Protein AF-B9WPV9-F1 (afdb_monomer_lite)

Organism: Macaca fascicularis (NCBI:txid9541)

InterPro domains:
  IPR001039 MHC class I alpha chain, alpha1 alpha2 domains [PR01638] (21-37)
  IPR001039 MHC class I alpha chain, alpha1 alpha2 domains [PR01638] (42-59)
  IPR011161 MHC class I-like antigen recognition-like [PF00129] (1-71)
  IPR011162 MHC classes I/II-like antigen recognition protein [SSF54452] (2-71)
  IPR037055 MHC class I-like antigen recognition-like superfamily [G3DSA:3.30.500.10] (1-72)
  IPR050208 Antigen-presenting and immune regulatory MHC class I-related [PTHR16675] (2-72)

Radius of gyration: 14.69 Å; chains: 1; bounding box: 33×24×41 Å

pLDDT: mean 95.79, std 4.03, range [70.0, 98.5]

Sequence (72 aa):
AQTDRADLGTALRYYNQSEGGSHTLQKMCGCDLGPDGRLLRGYYQSAYDGKDYITLNEDLRSWTAAGEAAQN

Foldseek 3Di:
DVVVVVVVVLLCVLVVHDPPDDKDKDWDWDFDADPVRDTDFTWIWMDIRPHTAKTQDRVNPDIDGDDDSSVD

Secondary structure (DSSP, 8-state):
-HHHHHHHHHHHHHTT--TTS---EEEEEEEEE-TTS-EEEEEEEEEETTEEEEEE-TTSS-EEESSGGG--

Structure (mmCIF, N/CA/C/O backbone):
data_AF-B9WPV9-F1
#
_entry.id   AF-B9WPV9-F1
#
loop_
_atom_site.group_PDB
_atom_site.id
_atom_site.type_symbol
_atom_site.label_atom_id
_atom_site.label_alt_id
_atom_site.label_comp_id
_atom_site.label_asym_id
_atom_site.label_entity_id
_atom_site.label_seq_id
_atom_site.pdbx_PDB_ins_code
_atom_site.Cartn_x
_atom_site.Cartn_y
_atom_site.Cartn_z
_atom_site.occupancy
_atom_site.B_iso_or_equiv
_atom_site.auth_seq_id
_atom_site.auth_comp_id
_atom_site.auth_asym_id
_atom_site.auth_atom_id
_atom_site.pdbx_PDB_model_num
ATOM 1 N N . ALA A 1 1 ? -7.007 -12.728 3.895 1.00 70.00 1 ALA A N 1
ATOM 2 C CA . ALA A 1 1 ? -8.285 -12.874 4.626 1.00 70.00 1 ALA A CA 1
ATOM 3 C C . ALA A 1 1 ? -8.123 -12.720 6.142 1.00 70.00 1 ALA A C 1
ATOM 5 O O . ALA A 1 1 ? -8.661 -11.766 6.684 1.00 70.00 1 ALA A O 1
ATOM 6 N N . GLN A 1 2 ? -7.399 -13.608 6.845 1.00 91.69 2 GLN A N 1
ATOM 7 C CA . GLN A 1 2 ? -7.192 -13.462 8.303 1.00 91.69 2 GLN A CA 1
ATOM 8 C C . GLN A 1 2 ? -6.374 -12.211 8.657 1.00 91.69 2 GLN A C 1
ATOM 10 O O . GLN A 1 2 ? -6.784 -11.447 9.524 1.00 91.69 2 GLN A O 1
ATOM 15 N N . THR A 1 3 ? -5.283 -11.957 7.927 1.00 94.50 3 THR A N 1
ATOM 16 C CA . THR A 1 3 ? -4.482 -10.733 8.080 1.00 94.50 3 THR A CA 1
ATOM 17 C C . THR A 1 3 ? -5.323 -9.485 7.843 1.00 94.50 3 THR A C 1
ATOM 19 O O . THR A 1 3 ? -5.376 -8.632 8.709 1.00 94.50 3 THR A O 1
ATOM 22 N N . ASP A 1 4 ? -6.092 -9.426 6.751 1.00 94.06 4 ASP A N 1
ATOM 23 C CA . ASP A 1 4 ? -6.917 -8.249 6.434 1.00 94.06 4 ASP A CA 1
ATOM 24 C C . ASP A 1 4 ? -7.982 -7.960 7.507 1.00 94.06 4 ASP A C 1
ATOM 26 O O . ASP A 1 4 ? -8.285 -6.805 7.790 1.00 94.06 4 ASP A O 1
ATOM 30 N N . ARG A 1 5 ? -8.528 -9.002 8.153 1.00 95.19 5 ARG A N 1
ATOM 31 C CA . ARG A 1 5 ? -9.455 -8.841 9.283 1.00 95.19 5 ARG A CA 1
ATOM 32 C C . ARG A 1 5 ? -8.757 -8.264 10.519 1.00 95.19 5 ARG A C 1
ATOM 34 O O . ARG A 1 5 ? -9.343 -7.430 11.204 1.00 95.19 5 ARG A O 1
ATOM 41 N N . ALA A 1 6 ? -7.537 -8.713 10.813 1.00 96.00 6 ALA A N 1
ATOM 42 C CA . ALA A 1 6 ? -6.737 -8.163 11.905 1.00 96.00 6 ALA A CA 1
ATOM 43 C C . ALA A 1 6 ? -6.306 -6.716 11.609 1.00 96.00 6 ALA A C 1
ATOM 45 O O . ALA A 1 6 ? -6.417 -5.858 12.484 1.00 96.00 6 ALA A O 1
ATOM 46 N N . ASP A 1 7 ? -5.899 -6.438 10.369 1.00 95.56 7 ASP A N 1
ATOM 47 C CA . ASP A 1 7 ? -5.520 -5.108 9.888 1.00 95.56 7 ASP A CA 1
ATOM 48 C C . ASP A 1 7 ? -6.688 -4.122 10.040 1.00 95.56 7 ASP A C 1
ATOM 50 O O . ASP A 1 7 ? -6.493 -3.035 10.575 1.00 95.56 7 ASP A O 1
ATOM 54 N N . LEU A 1 8 ? -7.917 -4.517 9.671 1.00 95.94 8 LEU A N 1
ATOM 55 C CA . LEU A 1 8 ? -9.124 -3.705 9.887 1.00 95.94 8 LEU A CA 1
ATOM 56 C C . LEU A 1 8 ? -9.333 -3.355 11.368 1.00 95.94 8 LEU A C 1
ATOM 58 O O . LEU A 1 8 ? -9.611 -2.204 11.693 1.00 95.94 8 LEU A O 1
ATOM 62 N N . GLY A 1 9 ? -9.160 -4.318 12.278 1.00 95.62 9 GLY A N 1
ATOM 63 C CA . GLY A 1 9 ? -9.263 -4.064 13.720 1.00 95.62 9 GLY A CA 1
ATOM 64 C C . GLY A 1 9 ? -8.155 -3.149 14.258 1.00 95.62 9 GLY A C 1
ATOM 65 O O . GLY A 1 9 ? -8.363 -2.397 15.209 1.00 95.62 9 GLY A O 1
ATOM 66 N N . THR A 1 10 ? -6.967 -3.180 13.657 1.00 95.81 10 THR A N 1
ATOM 67 C CA . THR A 1 10 ? -5.869 -2.266 13.998 1.00 95.81 10 THR A CA 1
ATOM 68 C C . THR A 1 10 ? -6.118 -0.860 13.459 1.00 95.81 10 THR A C 1
ATOM 70 O O . THR A 1 10 ? -6.032 0.089 14.234 1.00 95.81 10 THR A O 1
ATOM 73 N N . ALA A 1 11 ? -6.521 -0.721 12.194 1.00 95.12 11 ALA A N 1
ATOM 74 C CA . ALA A 1 11 ? -6.862 0.567 11.592 1.00 95.12 11 ALA A CA 1
ATOM 75 C C . ALA A 1 11 ? -7.997 1.266 12.358 1.00 95.12 11 ALA A C 1
ATOM 77 O O . ALA A 1 11 ? -7.878 2.443 12.695 1.00 95.12 11 ALA A O 1
ATOM 78 N N . LEU A 1 12 ? -9.040 0.522 12.742 1.00 96.25 12 LEU A N 1
ATOM 79 C CA . LEU A 1 12 ? -10.138 1.029 13.568 1.00 96.25 12 LEU A CA 1
ATOM 80 C C . LEU A 1 12 ? -9.635 1.654 14.881 1.00 96.25 12 LEU A C 1
ATOM 82 O O . LEU A 1 12 ? -10.085 2.734 15.265 1.00 96.25 12 LEU A O 1
ATOM 86 N N . ARG A 1 13 ? -8.652 1.019 15.535 1.00 95.75 13 ARG A N 1
ATOM 87 C CA . ARG A 1 13 ? -8.014 1.553 16.750 1.00 95.75 13 ARG A CA 1
ATOM 88 C C . ARG A 1 13 ? -7.169 2.792 16.461 1.00 95.75 13 ARG A C 1
ATOM 90 O O . ARG A 1 13 ? -7.293 3.773 17.183 1.00 95.75 13 ARG A O 1
ATOM 97 N N . TYR A 1 14 ? -6.355 2.782 15.407 1.00 95.88 14 TYR A N 1
ATOM 98 C CA . TYR A 1 14 ? -5.497 3.920 15.049 1.00 95.88 14 TYR A CA 1
ATOM 99 C C . TYR A 1 14 ? -6.289 5.176 14.677 1.00 95.88 14 TYR A C 1
ATOM 101 O O . TYR A 1 14 ? -5.867 6.287 14.989 1.00 95.88 14 TYR A O 1
ATOM 109 N N . TYR A 1 15 ? -7.466 5.008 14.074 1.00 94.81 15 TYR A N 1
ATOM 110 C CA . TYR A 1 15 ? -8.374 6.109 13.760 1.00 94.81 15 TYR A CA 1
ATOM 111 C C . TYR A 1 15 ? -9.391 6.418 14.872 1.00 94.81 15 TYR A C 1
ATOM 113 O O . TYR A 1 15 ? -10.233 7.294 14.682 1.00 94.81 15 TYR A O 1
ATOM 121 N N . ASN A 1 16 ? -9.322 5.745 16.030 1.00 95.12 16 ASN A N 1
ATOM 122 C CA . ASN A 1 16 ? -10.268 5.888 17.147 1.00 95.12 16 ASN A CA 1
ATOM 123 C C . ASN A 1 16 ? -11.747 5.755 16.716 1.00 95.12 16 ASN A C 1
ATOM 125 O O . ASN A 1 16 ? -12.612 6.519 17.152 1.00 95.12 16 ASN A O 1
ATOM 129 N N . GLN A 1 17 ? -12.038 4.806 15.825 1.00 95.38 17 GLN A N 1
ATOM 130 C CA . GLN A 1 17 ? -13.374 4.573 15.272 1.00 95.38 17 GLN A CA 1
ATOM 131 C C . GLN A 1 17 ? -14.173 3.565 16.118 1.00 95.38 17 GLN A C 1
ATOM 133 O O . GLN A 1 17 ? -13.617 2.731 16.828 1.00 95.38 17 GLN A O 1
ATOM 138 N N . SER A 1 18 ? -15.505 3.641 16.050 1.00 94.06 18 SER A N 1
ATOM 139 C CA . SER A 1 18 ? -16.407 2.742 16.783 1.00 94.06 18 SER A CA 1
ATOM 140 C C . SER A 1 18 ? -16.537 1.369 16.116 1.00 94.06 18 SER A C 1
ATOM 142 O O . SER A 1 18 ? -16.699 1.299 14.902 1.00 94.06 18 SER A O 1
ATOM 144 N N . GLU A 1 19 ? -16.627 0.294 16.904 1.00 89.50 19 GLU A N 1
ATOM 145 C CA . GLU A 1 19 ? -16.683 -1.097 16.408 1.00 89.50 19 GLU A CA 1
ATOM 146 C C . GLU A 1 19 ? -17.909 -1.443 15.540 1.00 89.50 19 GLU A C 1
ATOM 148 O O . GLU A 1 19 ? -17.872 -2.404 14.778 1.00 89.50 19 GLU A O 1
ATOM 153 N N . GLY A 1 20 ? -19.003 -0.682 15.644 1.00 91.31 20 GLY A N 1
ATOM 154 C CA . GLY A 1 20 ? -20.239 -0.938 14.892 1.00 91.31 20 GLY A CA 1
ATOM 155 C C . GLY A 1 20 ? -20.242 -0.418 13.449 1.00 91.31 20 GLY A C 1
ATOM 156 O O . GLY A 1 20 ? -21.237 -0.599 12.747 1.00 91.31 20 GLY A O 1
ATOM 157 N N . GLY A 1 21 ? -19.177 0.265 13.016 1.00 93.50 21 GLY A N 1
ATOM 158 C CA . GLY A 1 21 ? -19.048 0.812 11.665 1.00 93.50 21 GLY A CA 1
ATOM 159 C C . GLY A 1 21 ? -18.652 -0.243 10.629 1.00 93.50 21 GLY A C 1
ATOM 160 O O . GLY A 1 21 ? -17.917 -1.183 10.924 1.00 93.50 21 GLY A O 1
ATOM 161 N N . SER A 1 22 ? -19.117 -0.076 9.388 1.00 95.62 22 SER A N 1
ATOM 162 C CA . SER A 1 22 ? -18.586 -0.831 8.249 1.00 95.62 22 SER A CA 1
ATOM 163 C C . SER A 1 22 ? -17.375 -0.100 7.686 1.00 95.62 22 SER A C 1
ATOM 165 O O . SER A 1 22 ? -17.491 1.065 7.314 1.00 95.62 22 SER A O 1
ATOM 167 N N . HIS A 1 23 ? -16.255 -0.808 7.565 1.00 96.81 23 HIS A N 1
ATOM 168 C CA . HIS A 1 23 ? -14.991 -0.265 7.072 1.00 96.81 23 HIS A CA 1
ATOM 169 C C . HIS A 1 23 ? -14.454 -1.084 5.904 1.00 96.81 23 HIS A C 1
ATOM 171 O O . HIS A 1 23 ? -14.751 -2.275 5.772 1.00 96.81 23 HIS A O 1
ATOM 177 N N . THR A 1 24 ? -13.654 -0.445 5.055 1.00 97.50 24 THR A N 1
ATOM 178 C CA . THR A 1 24 ? -13.076 -1.076 3.865 1.00 97.50 24 THR A CA 1
ATOM 179 C C . THR A 1 24 ? -11.560 -0.973 3.891 1.00 97.50 24 THR A C 1
ATOM 181 O O . THR A 1 24 ? -11.009 0.112 4.035 1.00 97.50 24 THR A O 1
ATOM 184 N N . LEU A 1 25 ? -10.885 -2.100 3.673 1.00 96.88 25 LEU A N 1
ATOM 185 C CA . LEU A 1 25 ? -9.455 -2.150 3.390 1.00 96.88 25 LEU A CA 1
ATOM 186 C C . LEU A 1 25 ? -9.265 -2.634 1.953 1.00 96.88 25 LEU A C 1
ATOM 188 O O . LEU A 1 25 ? -9.760 -3.699 1.581 1.00 96.88 25 LEU A O 1
ATOM 192 N N . GLN A 1 26 ? -8.550 -1.859 1.146 1.00 97.94 26 GLN A N 1
ATOM 193 C CA . GLN A 1 26 ? -8.242 -2.183 -0.245 1.00 97.94 26 GLN A CA 1
ATOM 194 C C . GLN A 1 26 ? -6.731 -2.324 -0.389 1.00 97.94 26 GLN A C 1
ATOM 196 O O . GLN A 1 26 ? -5.983 -1.518 0.157 1.00 97.94 26 GLN A O 1
ATOM 201 N N . LYS A 1 27 ? -6.276 -3.336 -1.127 1.00 96.62 27 LYS A N 1
ATOM 202 C CA . LYS A 1 27 ? -4.858 -3.561 -1.428 1.00 96.62 27 LYS A CA 1
ATOM 203 C C . LYS A 1 27 ? -4.696 -3.698 -2.937 1.00 96.62 27 LYS A C 1
ATOM 205 O O . LYS A 1 27 ? -5.456 -4.425 -3.573 1.00 96.62 27 LYS A O 1
ATOM 210 N N . MET A 1 28 ? -3.709 -3.005 -3.491 1.00 97.44 28 MET A N 1
ATOM 211 C CA . MET A 1 28 ? -3.286 -3.138 -4.880 1.00 97.44 28 MET A CA 1
ATOM 212 C C . MET A 1 28 ? -1.818 -3.545 -4.889 1.00 97.44 28 MET A C 1
ATOM 214 O O . MET A 1 28 ? -0.989 -2.915 -4.234 1.00 97.44 28 MET A O 1
ATOM 218 N N . CYS A 1 29 ? -1.510 -4.618 -5.609 1.00 96.88 29 CYS A N 1
ATOM 219 C CA . CYS A 1 29 ? -0.151 -5.076 -5.839 1.00 96.88 29 CYS A CA 1
ATOM 220 C C . CYS A 1 29 ? 0.021 -5.484 -7.303 1.00 96.88 29 CYS A C 1
ATOM 222 O O . CYS A 1 29 ? -0.919 -5.958 -7.943 1.00 96.88 29 CYS A O 1
ATOM 224 N N . GLY A 1 30 ? 1.224 -5.295 -7.836 1.00 98.12 30 GLY A N 1
ATOM 225 C CA . GLY A 1 30 ? 1.508 -5.621 -9.228 1.00 98.12 30 GLY A CA 1
ATOM 226 C C . GLY A 1 30 ? 2.897 -5.188 -9.665 1.00 98.12 30 GLY A C 1
ATOM 227 O O . GLY A 1 30 ? 3.676 -4.642 -8.881 1.00 98.12 30 GLY A O 1
ATOM 228 N N . CYS A 1 31 ? 3.204 -5.433 -10.933 1.00 98.31 31 CYS A N 1
ATOM 229 C CA . CYS A 1 31 ? 4.417 -4.937 -11.561 1.00 98.31 31 CYS A CA 1
ATOM 230 C C . CYS A 1 31 ? 4.224 -4.754 -13.065 1.00 98.31 31 CYS A C 1
ATOM 232 O O . CYS A 1 31 ? 3.464 -5.495 -13.688 1.00 98.31 31 CYS A O 1
ATOM 234 N N . ASP A 1 32 ? 4.965 -3.803 -13.624 1.00 98.31 32 ASP A N 1
ATOM 235 C CA . ASP A 1 32 ? 5.107 -3.626 -15.063 1.00 98.31 32 ASP A CA 1
ATOM 236 C C . ASP A 1 32 ? 6.442 -4.215 -15.511 1.00 98.31 32 ASP A C 1
ATOM 238 O O . ASP A 1 32 ? 7.493 -3.941 -14.915 1.00 98.31 32 ASP A O 1
ATOM 242 N N . LEU A 1 33 ? 6.401 -5.009 -16.579 1.00 98.19 33 LEU A N 1
ATOM 243 C CA . LEU A 1 33 ? 7.583 -5.585 -17.212 1.00 98.19 33 LEU A CA 1
ATOM 244 C C . LEU A 1 33 ? 7.806 -4.956 -18.587 1.00 98.19 33 LEU A C 1
ATOM 246 O O . LEU A 1 33 ? 6.858 -4.692 -19.328 1.00 98.19 33 LEU A O 1
ATOM 250 N N . GLY A 1 34 ? 9.071 -4.737 -18.931 1.00 97.94 34 GLY A N 1
ATOM 251 C CA . GLY A 1 34 ? 9.469 -4.282 -20.256 1.00 97.94 34 GLY A CA 1
ATOM 252 C C . GLY A 1 34 ? 9.359 -5.388 -21.312 1.00 97.94 34 GLY A C 1
ATOM 253 O O . GLY A 1 34 ? 9.158 -6.557 -20.977 1.00 97.94 34 GLY A O 1
ATOM 254 N N . PRO A 1 35 ? 9.546 -5.053 -22.602 1.00 98.12 35 PRO A N 1
ATOM 255 C CA . PRO A 1 35 ? 9.546 -6.038 -23.689 1.00 98.12 35 PRO A CA 1
ATOM 256 C C . PRO A 1 35 ? 10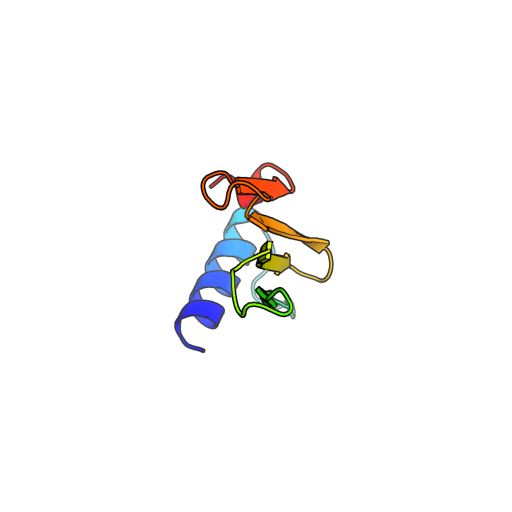.600 -7.145 -23.534 1.00 98.12 35 PRO A C 1
ATOM 258 O O . PRO A 1 35 ? 10.440 -8.232 -24.080 1.00 98.12 35 PRO A O 1
ATOM 261 N N . ASP A 1 36 ? 11.674 -6.877 -22.789 1.00 97.81 36 ASP A N 1
ATOM 262 C CA . ASP A 1 36 ? 12.735 -7.830 -22.448 1.00 97.81 36 ASP A CA 1
ATOM 263 C C . ASP A 1 36 ? 12.433 -8.651 -21.178 1.00 97.81 36 ASP A C 1
ATOM 265 O O . ASP A 1 36 ? 13.279 -9.416 -20.712 1.00 97.81 36 ASP A O 1
ATOM 269 N N . GLY A 1 37 ? 11.236 -8.491 -20.606 1.00 97.56 37 GLY A N 1
ATOM 270 C CA . GLY A 1 37 ? 10.785 -9.169 -19.395 1.00 97.56 37 GLY A CA 1
ATOM 271 C C . GLY A 1 37 ? 11.389 -8.619 -18.103 1.00 97.56 37 GLY A C 1
ATOM 272 O O . GLY A 1 37 ? 11.174 -9.205 -17.041 1.00 97.56 37 GLY A O 1
ATOM 273 N N . ARG A 1 38 ? 12.150 -7.517 -18.152 1.00 98.06 38 ARG A N 1
ATOM 274 C CA . ARG A 1 38 ? 12.743 -6.920 -16.950 1.00 98.06 38 ARG A CA 1
ATOM 275 C C . ARG A 1 38 ? 11.747 -6.037 -16.214 1.00 98.06 38 ARG A C 1
ATOM 277 O O . ARG A 1 38 ? 10.908 -5.380 -16.826 1.00 98.06 38 ARG A O 1
ATOM 284 N N . LEU A 1 39 ? 11.874 -6.011 -14.889 1.00 97.31 39 LEU A N 1
ATOM 285 C CA . LEU A 1 39 ? 11.058 -5.170 -14.021 1.00 97.31 39 LEU A CA 1
ATOM 286 C C . LEU A 1 39 ? 11.289 -3.692 -14.339 1.00 97.31 39 LEU A C 1
ATOM 288 O O . LEU A 1 39 ? 12.417 -3.209 -14.238 1.00 97.31 39 LEU A O 1
ATOM 292 N N . LEU A 1 40 ? 10.210 -2.986 -14.671 1.00 96.81 40 LEU A N 1
ATOM 293 C CA . LEU A 1 40 ? 10.211 -1.534 -14.834 1.00 96.81 40 LEU A CA 1
ATOM 294 C C . LEU A 1 40 ? 9.700 -0.839 -13.580 1.00 96.81 40 LEU A C 1
ATOM 296 O O . LEU A 1 40 ? 10.283 0.147 -13.139 1.00 96.81 40 LEU A O 1
ATOM 300 N N . ARG A 1 41 ? 8.612 -1.357 -13.002 1.00 97.12 41 ARG A N 1
ATOM 301 C CA . ARG A 1 41 ? 7.967 -0.750 -11.840 1.00 97.12 41 ARG A CA 1
ATOM 302 C C . ARG A 1 41 ? 7.256 -1.794 -11.002 1.00 97.12 41 ARG A C 1
ATOM 304 O O . ARG A 1 41 ? 6.575 -2.660 -11.541 1.00 97.12 41 ARG A O 1
ATOM 311 N N . GLY A 1 42 ? 7.419 -1.703 -9.688 1.00 98.25 42 GLY A N 1
ATOM 312 C CA . GLY A 1 42 ? 6.647 -2.469 -8.717 1.00 98.25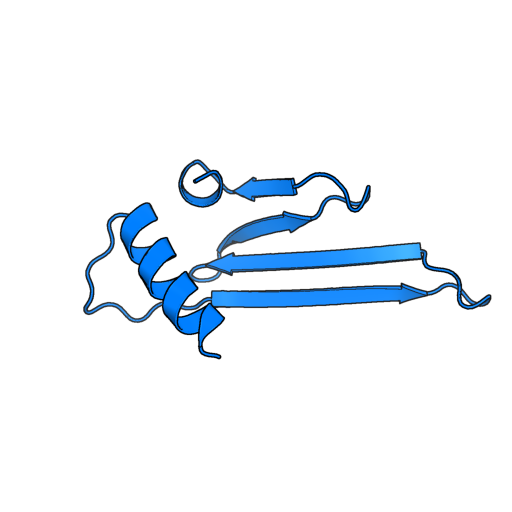 42 GLY A CA 1
ATOM 313 C C . GLY A 1 42 ? 5.596 -1.588 -8.057 1.00 98.25 42 GLY A C 1
ATOM 314 O O . GLY A 1 42 ? 5.805 -0.388 -7.878 1.00 98.25 42 GLY A O 1
ATOM 315 N N . TYR A 1 43 ? 4.479 -2.198 -7.684 1.00 98.31 43 TYR A N 1
ATOM 316 C CA . TYR A 1 43 ? 3.391 -1.532 -6.991 1.00 98.31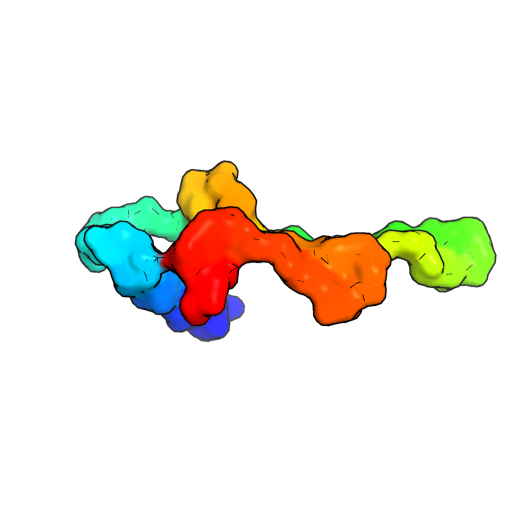 43 TYR A CA 1
ATOM 317 C C . TYR A 1 43 ? 3.016 -2.323 -5.752 1.00 98.31 43 TYR A C 1
ATOM 319 O O . TYR A 1 43 ? 2.785 -3.534 -5.804 1.00 98.31 43 TYR A O 1
ATOM 327 N N . TYR A 1 44 ? 2.898 -1.604 -4.648 1.00 98.00 44 TYR A N 1
ATOM 328 C CA . TYR A 1 44 ? 2.161 -2.054 -3.488 1.00 98.00 44 TYR A CA 1
ATOM 329 C C . TYR A 1 44 ? 1.569 -0.821 -2.820 1.00 98.00 44 TYR A C 1
ATOM 331 O O . TYR A 1 44 ? 2.296 0.087 -2.425 1.00 98.00 44 TYR A O 1
ATOM 339 N N . GLN A 1 45 ? 0.253 -0.782 -2.690 1.00 98.12 45 GLN A N 1
ATOM 340 C CA . GLN A 1 45 ? -0.432 0.288 -1.981 1.00 98.12 45 GLN A CA 1
ATOM 341 C C . GLN A 1 45 ? -1.695 -0.239 -1.325 1.00 98.12 45 GLN A C 1
ATOM 343 O O . GLN A 1 45 ? -2.296 -1.221 -1.773 1.00 98.12 45 GLN A O 1
ATOM 348 N N . SER A 1 46 ? -2.107 0.435 -0.262 1.00 97.62 46 SER A N 1
ATOM 349 C CA . SER A 1 46 ? -3.366 0.151 0.406 1.00 97.62 46 SER A CA 1
ATOM 350 C C . SER A 1 46 ? -4.139 1.422 0.701 1.00 97.62 46 SER A C 1
ATOM 35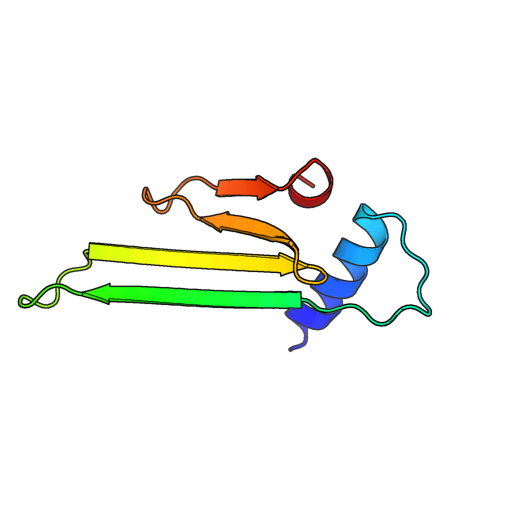2 O O . SER A 1 46 ? -3.555 2.495 0.864 1.00 97.62 46 SER A O 1
ATOM 354 N N . ALA A 1 47 ? -5.455 1.268 0.770 1.00 98.19 47 ALA A N 1
ATOM 355 C CA . ALA A 1 47 ? -6.389 2.320 1.114 1.00 98.19 47 ALA A CA 1
ATOM 356 C C . ALA A 1 47 ? -7.333 1.841 2.219 1.00 98.19 47 ALA A C 1
ATOM 358 O O . ALA A 1 47 ? -7.750 0.678 2.230 1.00 98.19 47 ALA A O 1
ATOM 359 N N . TYR A 1 48 ? -7.675 2.752 3.123 1.00 97.81 48 TYR A N 1
ATOM 360 C CA . TYR A 1 48 ? -8.632 2.544 4.200 1.00 97.81 48 TYR A CA 1
ATOM 361 C C . TYR A 1 48 ? -9.807 3.506 4.017 1.00 97.81 48 TYR A C 1
ATOM 363 O O . TYR A 1 48 ? -9.611 4.709 3.839 1.00 97.81 48 TYR A O 1
ATOM 371 N N . ASP A 1 49 ? -11.027 2.970 3.985 1.00 97.31 49 ASP A N 1
ATOM 372 C CA . ASP A 1 49 ? -12.265 3.714 3.711 1.00 97.31 49 ASP A CA 1
ATOM 373 C C . ASP A 1 49 ? -12.177 4.608 2.454 1.00 97.31 49 ASP A C 1
ATOM 375 O O . ASP A 1 49 ? -12.659 5.742 2.418 1.00 97.31 49 ASP A O 1
ATOM 379 N N . GLY A 1 50 ? -11.532 4.086 1.402 1.00 96.88 50 GLY A N 1
ATOM 380 C CA . GLY A 1 50 ? -11.381 4.750 0.102 1.00 96.88 50 GLY A CA 1
ATOM 381 C C . GLY A 1 50 ? -10.322 5.855 0.049 1.00 96.88 50 GLY A C 1
ATOM 382 O O . GLY A 1 50 ? -10.203 6.523 -0.977 1.00 96.88 50 GLY A O 1
ATOM 383 N N . LYS A 1 51 ? -9.551 6.060 1.123 1.00 97.19 51 LYS A N 1
ATOM 384 C CA . LYS A 1 51 ? -8.428 7.006 1.168 1.00 97.19 51 LYS A CA 1
ATOM 385 C C . LYS A 1 51 ? -7.110 6.253 1.198 1.00 97.19 51 LYS A C 1
ATOM 387 O O . LYS A 1 51 ? -7.020 5.225 1.867 1.00 97.19 51 LYS A O 1
ATOM 392 N N . ASP A 1 52 ? -6.099 6.780 0.514 1.00 97.44 52 ASP A N 1
ATOM 393 C CA . ASP A 1 52 ? -4.745 6.230 0.583 1.00 97.44 52 ASP A CA 1
ATOM 394 C C . ASP A 1 52 ? -4.317 6.081 2.044 1.00 97.44 52 ASP A C 1
ATOM 396 O O . ASP A 1 52 ? -4.576 6.960 2.867 1.00 97.44 52 ASP A O 1
ATOM 400 N N . TYR A 1 53 ? -3.706 4.941 2.357 1.00 97.50 53 TYR A N 1
ATOM 401 C CA . TYR A 1 53 ? -3.236 4.609 3.696 1.00 97.50 53 TYR A CA 1
ATOM 402 C C . TYR A 1 53 ? -1.714 4.484 3.702 1.00 97.50 53 TYR A C 1
ATOM 404 O O . TYR A 1 53 ? -1.033 5.241 4.386 1.00 97.50 53 TYR A O 1
ATOM 412 N N . ILE A 1 54 ? -1.155 3.592 2.882 1.00 97.81 54 ILE A N 1
ATOM 413 C CA . ILE A 1 54 ? 0.298 3.475 2.720 1.00 97.81 54 ILE A CA 1
ATOM 414 C C . ILE A 1 54 ? 0.649 3.003 1.311 1.00 97.81 54 ILE A C 1
ATOM 416 O O . ILE A 1 54 ? -0.022 2.124 0.760 1.00 97.81 54 ILE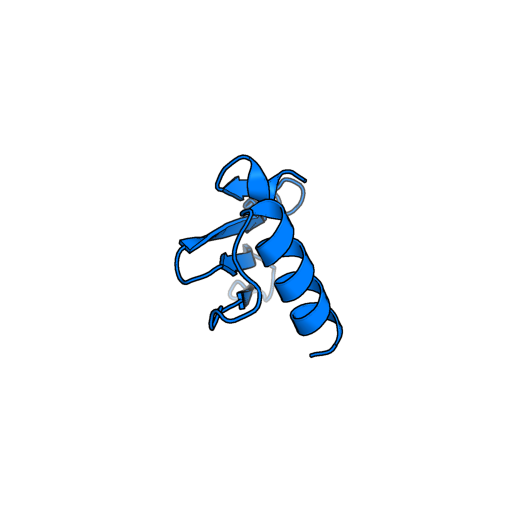 A O 1
ATOM 420 N N . THR A 1 55 ? 1.723 3.564 0.758 1.00 98.50 55 THR A N 1
ATOM 421 C CA . THR A 1 55 ? 2.207 3.287 -0.598 1.00 98.50 55 THR A CA 1
ATOM 422 C C . THR A 1 55 ? 3.700 2.984 -0.577 1.00 98.50 55 THR A C 1
ATOM 424 O O . THR A 1 55 ? 4.480 3.703 0.047 1.00 98.50 55 THR A O 1
ATOM 427 N N . LEU A 1 56 ? 4.102 1.916 -1.262 1.00 98.50 56 LEU A N 1
ATOM 428 C CA . LEU A 1 56 ? 5.499 1.596 -1.530 1.00 98.50 56 LEU A CA 1
ATOM 429 C C . LEU A 1 56 ? 6.032 2.559 -2.595 1.00 98.50 56 LEU A C 1
ATOM 431 O O . LEU A 1 56 ? 5.448 2.680 -3.674 1.00 98.50 56 LEU A O 1
ATOM 435 N N . ASN A 1 57 ? 7.133 3.241 -2.294 1.00 98.19 57 ASN A N 1
ATOM 436 C CA . ASN A 1 57 ? 7.751 4.174 -3.227 1.00 98.19 57 ASN A CA 1
ATOM 437 C C . ASN A 1 57 ? 8.413 3.432 -4.396 1.00 98.19 57 AS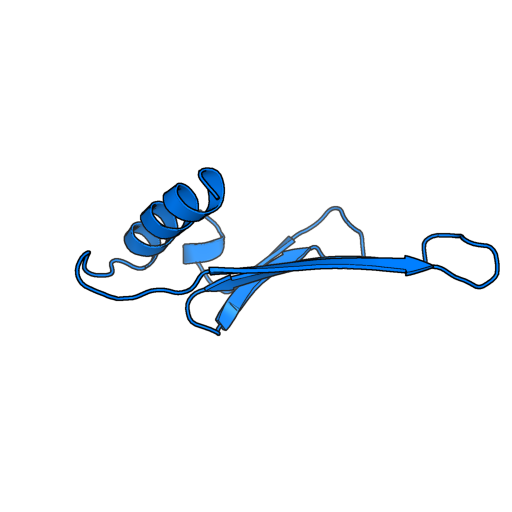N A C 1
ATOM 439 O O . ASN A 1 57 ? 8.693 2.235 -4.329 1.00 98.19 57 ASN A O 1
ATOM 443 N N . GLU A 1 58 ? 8.695 4.159 -5.479 1.00 96.38 58 GLU A N 1
ATOM 444 C CA . GLU A 1 58 ? 9.264 3.581 -6.708 1.00 96.38 58 GLU A CA 1
ATOM 445 C C . GLU A 1 58 ? 10.645 2.934 -6.501 1.00 96.38 58 GLU A C 1
ATOM 447 O O . GLU A 1 58 ? 11.046 2.076 -7.283 1.00 96.38 58 GLU A O 1
ATOM 452 N N . ASP A 1 59 ? 11.353 3.291 -5.425 1.00 97.31 59 ASP A N 1
ATOM 453 C CA . ASP A 1 59 ? 12.616 2.659 -5.026 1.00 97.31 59 ASP A CA 1
ATOM 454 C C . ASP A 1 59 ? 12.448 1.234 -4.457 1.00 97.31 59 ASP A C 1
ATOM 456 O O . ASP A 1 59 ? 13.444 0.537 -4.239 1.00 97.31 59 ASP A O 1
ATOM 460 N N . LEU A 1 60 ? 11.200 0.808 -4.216 1.00 97.00 60 LEU A N 1
ATOM 461 C CA . LEU A 1 60 ? 10.784 -0.469 -3.629 1.00 97.00 60 LEU A CA 1
ATOM 462 C C . LEU A 1 60 ? 11.377 -0.751 -2.241 1.00 97.00 60 LEU A C 1
ATOM 464 O O . LEU A 1 60 ? 11.480 -1.906 -1.822 1.00 97.00 60 LEU A O 1
ATOM 468 N N . ARG A 1 61 ? 11.804 0.295 -1.531 1.00 97.19 61 ARG A N 1
ATOM 469 C CA . ARG A 1 61 ? 12.525 0.198 -0.251 1.00 97.19 61 ARG A CA 1
ATOM 470 C C . ARG A 1 61 ? 12.021 1.174 0.795 1.00 97.19 61 ARG A C 1
ATOM 472 O O . ARG A 1 61 ? 12.224 0.931 1.982 1.00 97.19 61 ARG A O 1
ATOM 479 N N . SER A 1 62 ? 11.386 2.257 0.372 1.00 98.00 62 SER A N 1
ATOM 480 C CA . SER A 1 62 ? 10.787 3.240 1.258 1.00 98.00 62 SER A CA 1
ATOM 481 C C . SER A 1 62 ? 9.273 3.286 1.088 1.00 98.00 62 SER A C 1
ATOM 483 O O . SER A 1 62 ? 8.711 2.841 0.087 1.00 98.00 62 SER A O 1
ATOM 485 N N . TRP A 1 63 ? 8.608 3.807 2.110 1.00 98.38 63 TRP A N 1
ATOM 486 C CA . TRP A 1 63 ? 7.158 3.860 2.194 1.00 98.38 63 TRP A CA 1
ATOM 487 C C . TRP A 1 63 ? 6.707 5.297 2.406 1.00 98.38 63 TRP A C 1
ATOM 489 O O . TRP A 1 63 ? 7.347 6.051 3.140 1.00 98.38 63 TRP A O 1
ATOM 499 N N . THR A 1 64 ? 5.586 5.653 1.790 1.00 98.12 64 THR A N 1
ATOM 500 C CA . THR A 1 64 ? 4.855 6.887 2.070 1.00 98.12 64 THR A CA 1
ATOM 501 C C . THR A 1 64 ? 3.583 6.537 2.833 1.00 98.12 64 THR A C 1
ATOM 503 O O . THR A 1 64 ? 2.708 5.856 2.298 1.00 98.12 64 THR A O 1
ATOM 506 N N . ALA A 1 65 ? 3.488 6.993 4.082 1.00 97.69 65 ALA A N 1
ATOM 507 C CA . ALA A 1 65 ? 2.310 6.849 4.932 1.00 97.69 65 ALA A CA 1
ATOM 508 C C . ALA A 1 65 ? 1.379 8.065 4.788 1.00 97.69 65 ALA A C 1
ATOM 510 O O . ALA A 1 65 ? 1.827 9.214 4.794 1.00 97.69 65 ALA A O 1
ATOM 511 N N . ALA A 1 66 ? 0.075 7.822 4.680 1.00 95.06 66 ALA A N 1
ATOM 512 C CA . ALA A 1 66 ? -0.941 8.861 4.585 1.00 95.06 66 ALA A CA 1
ATOM 513 C C . ALA A 1 66 ? -1.445 9.256 5.984 1.00 95.06 66 ALA A C 1
ATOM 515 O O . ALA A 1 66 ? -2.458 8.768 6.488 1.00 95.06 66 ALA A O 1
ATOM 516 N N . GLY A 1 67 ? -0.717 10.179 6.611 1.00 92.69 67 GLY A N 1
ATOM 517 C CA . GLY A 1 67 ? -1.034 10.698 7.941 1.00 92.69 67 GLY A CA 1
ATOM 518 C C . GLY A 1 67 ? -0.533 9.814 9.085 1.00 92.69 67 GLY A C 1
ATOM 519 O O . GLY A 1 67 ? 0.058 8.757 8.883 1.00 92.69 67 GLY A O 1
ATOM 520 N N . GLU A 1 68 ? -0.759 10.269 10.316 1.00 93.12 68 GLU A N 1
ATOM 521 C CA . GLU A 1 68 ? -0.148 9.679 11.517 1.00 93.12 68 GLU A CA 1
ATOM 522 C C . GLU A 1 68 ? -0.615 8.245 11.791 1.00 93.12 68 GLU A C 1
ATOM 524 O O . GLU A 1 68 ? 0.177 7.397 12.192 1.00 93.12 68 GLU A O 1
ATOM 529 N N . ALA A 1 69 ? -1.884 7.933 11.516 1.00 92.06 69 ALA A N 1
ATOM 530 C CA . ALA A 1 69 ? -2.434 6.592 11.715 1.00 92.06 69 ALA A CA 1
ATOM 531 C C . ALA A 1 69 ? -1.775 5.521 10.825 1.00 92.06 69 ALA A C 1
ATOM 533 O O . ALA A 1 69 ? -1.820 4.343 11.161 1.00 92.06 69 ALA A O 1
ATOM 534 N N . ALA A 1 70 ? -1.166 5.909 9.702 1.00 94.06 70 ALA A N 1
ATOM 535 C CA . ALA A 1 70 ? -0.433 5.004 8.818 1.00 94.06 70 ALA A CA 1
ATOM 536 C C . ALA A 1 70 ? 1.057 4.856 9.182 1.00 94.06 70 ALA A C 1
ATOM 538 O O . ALA A 1 70 ? 1.758 4.052 8.574 1.00 94.06 70 ALA A O 1
ATOM 539 N N . GLN A 1 71 ? 1.542 5.626 10.162 1.00 92.31 71 GLN A N 1
ATOM 540 C CA . GLN A 1 71 ? 2.929 5.600 10.638 1.00 92.31 71 GLN A CA 1
ATOM 541 C C . GLN A 1 71 ? 3.138 4.656 11.843 1.00 92.31 71 GLN A C 1
ATOM 543 O O . GLN A 1 71 ? 4.280 4.453 12.256 1.00 92.31 71 GLN A O 1
ATOM 548 N N . ASN A 1 72 ? 2.055 4.116 12.420 1.00 81.50 72 ASN A N 1
ATOM 549 C CA . ASN A 1 72 ? 2.047 3.310 13.651 1.00 81.50 72 ASN A CA 1
ATOM 550 C C . ASN A 1 72 ? 1.966 1.800 13.401 1.00 81.50 72 ASN A C 1
ATOM 552 O O . ASN A 1 72 ? 1.375 1.382 12.383 1.00 81.50 72 ASN A O 1
#